Protein AF-A0A9X8VFT1-F1 (afdb_monomer_lite)

Foldseek 3Di:
DDDDDDDDPVLVVCCVVCVPACADPVRHHAAEDEDELDPPCVVVLVVCVVVPHQEYEHDDLAQQDPSNLVSLLVSCVVPVNHAYETDDDADPVSQVSNVVSPHPYYHYDNDD

Sequence (112 aa):
FHLLGMITVKDFQKAERKPNACKDEHGRLRVGAAVGAGAGNEERVDALVAAGVDVLLIDSSHGHSEGVLQRIRETRAKYPDLQIVGGNVATAAGAKALAEAGVSAVKVGIGP

Organism: Serratia marcescens (NCBI:txid615)

Radius of gyration: 17.43 Å; chains: 1; bounding box: 35×35×48 Å

Secondary structure (DSSP, 8-state):
--------HHHHHHHHH-TT--B-TTSPBP-EEEEESSTT-HHHHHHHHHTT-SEEEEE-S-SSSHHHHHHHHHHHHH-TTSEEEEEEE-SHHHHHHHHHHT-SEEEE----

InterPro domains:
  IPR001093 IMP dehydrogenase/GMP reductase [PF00478] (10-112)
  IPR005990 Inosine-5'-monophosphate dehydrogenase [PTHR11911] (2-111)
  IPR013785 Aldolase-type TIM barrel [G3DSA:3.20.20.70] (1-112)

pLDDT: mean 94.05, std 6.22, range [51.31, 98.5]

Structure (mmCIF, N/CA/C/O backbone):
data_AF-A0A9X8VFT1-F1
#
_entry.id   AF-A0A9X8VFT1-F1
#
loop_
_atom_site.group_PDB
_atom_site.id
_atom_site.type_symbol
_atom_site.label_atom_id
_atom_site.label_alt_id
_atom_site.label_comp_id
_atom_site.label_asym_id
_atom_site.label_entity_id
_atom_site.label_seq_id
_atom_site.pdbx_PDB_ins_code
_atom_site.Cartn_x
_atom_site.Cartn_y
_atom_site.Cartn_z
_atom_site.occupancy
_atom_site.B_iso_or_equiv
_atom_site.auth_seq_id
_atom_site.auth_comp_id
_atom_site.auth_asym_id
_atom_site.auth_atom_id
_atom_site.pdbx_PDB_model_num
ATOM 1 N N . PHE A 1 1 ? -19.588 -19.512 27.571 1.00 79.81 1 PHE A N 1
ATOM 2 C CA . PHE A 1 1 ? -19.392 -18.092 27.216 1.00 79.81 1 PHE A CA 1
ATOM 3 C C . PHE A 1 1 ? -17.903 -17.780 27.263 1.00 79.81 1 PHE A C 1
ATOM 5 O O . PHE A 1 1 ? -17.266 -18.187 28.225 1.00 79.81 1 PHE A O 1
ATOM 12 N N . HIS A 1 2 ? -17.348 -17.137 26.233 1.00 88.38 2 HIS A N 1
ATOM 13 C CA . HIS A 1 2 ? -15.954 -16.672 26.193 1.00 88.38 2 HIS A CA 1
ATOM 14 C C . HIS A 1 2 ? -15.913 -15.189 25.795 1.00 88.38 2 HIS A C 1
ATOM 16 O O . HIS A 1 2 ? -16.856 -14.692 25.179 1.00 88.38 2 HIS A O 1
ATOM 22 N N . LEU A 1 3 ? -14.855 -14.477 26.192 1.00 93.19 3 LEU A N 1
ATOM 23 C CA . LEU A 1 3 ? -14.659 -13.061 25.872 1.00 93.19 3 LEU A CA 1
ATOM 24 C C . LEU A 1 3 ? -14.435 -12.880 24.363 1.00 93.19 3 LEU A C 1
ATOM 26 O O . LEU A 1 3 ? -13.591 -13.563 23.791 1.00 93.19 3 LEU A O 1
ATOM 30 N N . LEU A 1 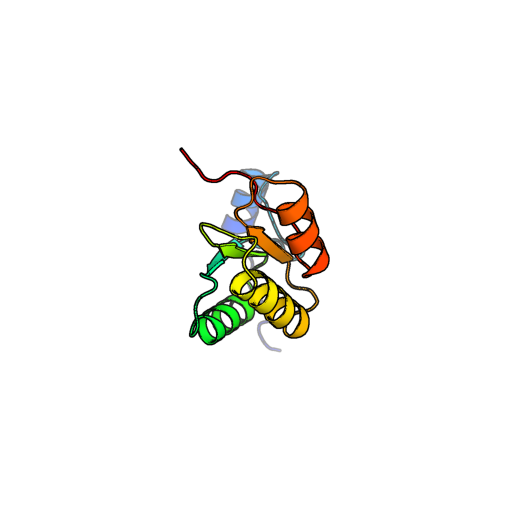4 ? -15.161 -11.944 23.742 1.00 94.75 4 LEU A N 1
ATOM 31 C CA . LEU A 1 4 ? -15.076 -11.664 22.299 1.00 94.75 4 LEU A CA 1
ATOM 32 C C . LEU A 1 4 ? -14.301 -10.380 21.959 1.00 94.75 4 LEU A C 1
ATOM 34 O O . LEU A 1 4 ? -13.851 -10.222 20.829 1.00 94.75 4 LEU A O 1
ATOM 38 N N . GLY A 1 5 ? -14.134 -9.457 22.909 1.00 91.94 5 GLY A N 1
ATOM 39 C CA . GLY A 1 5 ? -13.444 -8.192 22.665 1.00 91.94 5 GLY A CA 1
ATOM 40 C C . GLY A 1 5 ? -13.524 -7.223 23.841 1.00 91.94 5 GLY A C 1
ATOM 41 O O . GLY A 1 5 ? -14.208 -7.480 24.831 1.00 91.94 5 GLY A O 1
ATOM 42 N N . MET A 1 6 ? -12.814 -6.102 23.722 1.00 94.06 6 MET A N 1
ATOM 43 C CA . MET A 1 6 ? -12.771 -5.022 24.709 1.00 94.06 6 MET A CA 1
ATOM 44 C C . MET A 1 6 ? -12.746 -3.675 23.983 1.00 94.06 6 MET A C 1
ATOM 46 O O . MET A 1 6 ? -12.008 -3.511 23.015 1.00 94.06 6 MET A O 1
ATOM 50 N N . ILE A 1 7 ? -13.520 -2.709 24.474 1.00 93.00 7 ILE A N 1
ATOM 51 C CA . ILE A 1 7 ? -13.512 -1.314 24.015 1.00 93.00 7 ILE A CA 1
ATOM 52 C C . ILE A 1 7 ? -13.157 -0.445 25.218 1.00 93.00 7 ILE A C 1
ATOM 54 O O . ILE A 1 7 ? -13.644 -0.692 26.323 1.00 93.00 7 ILE A O 1
ATOM 58 N N . THR A 1 8 ? -12.306 0.563 25.030 1.00 95.31 8 THR A N 1
ATOM 59 C CA . THR A 1 8 ? -11.842 1.424 26.123 1.00 95.31 8 THR A CA 1
ATOM 60 C C . THR A 1 8 ? -12.405 2.841 26.016 1.00 95.31 8 THR A C 1
ATOM 62 O O . THR A 1 8 ? -12.684 3.341 24.929 1.00 95.31 8 THR A O 1
ATOM 65 N N . VAL A 1 9 ? -12.492 3.558 27.144 1.00 96.44 9 VAL A N 1
ATOM 66 C CA . VAL A 1 9 ? -12.866 4.992 27.166 1.00 96.44 9 VAL A CA 1
ATOM 67 C C . VAL A 1 9 ? -11.934 5.836 26.284 1.00 96.44 9 VAL A C 1
ATOM 69 O O . VAL A 1 9 ? -12.358 6.814 25.669 1.00 96.44 9 VAL A O 1
ATOM 72 N N . LYS A 1 10 ? -10.661 5.435 26.167 1.00 94.31 10 LYS A N 1
ATOM 73 C CA . LYS A 1 10 ? -9.681 6.114 25.312 1.00 94.31 10 LYS A CA 1
ATOM 74 C C . LYS A 1 10 ? -10.049 6.029 23.830 1.00 94.31 10 LYS A C 1
ATOM 76 O O . LYS A 1 10 ? -9.710 6.953 23.093 1.00 94.31 10 LYS A O 1
ATOM 81 N N . ASP A 1 11 ? -10.724 4.968 23.391 1.00 92.62 11 ASP A N 1
ATOM 82 C CA . ASP A 1 11 ? -11.132 4.811 21.991 1.00 92.62 11 ASP A CA 1
ATOM 83 C C . ASP A 1 11 ? -12.206 5.842 21.615 1.00 92.62 11 ASP A C 1
ATOM 85 O O . ASP A 1 11 ? -12.072 6.515 20.590 1.00 92.62 11 ASP A O 1
ATOM 89 N N . PHE A 1 12 ? -13.185 6.073 22.499 1.00 91.75 12 PHE A N 1
ATOM 90 C CA . PHE A 1 12 ? -14.197 7.127 22.341 1.00 91.75 12 PHE A CA 1
ATOM 91 C C . PHE A 1 12 ? -13.575 8.526 22.343 1.00 91.75 12 PHE A C 1
ATOM 93 O O . PHE A 1 12 ? -13.780 9.301 21.411 1.00 91.75 12 PHE A O 1
ATOM 100 N N . GLN A 1 13 ? -12.723 8.821 23.330 1.00 95.50 13 GLN A N 1
ATOM 101 C CA . GLN A 1 13 ? -12.041 10.117 23.422 1.00 95.50 13 GLN A CA 1
ATOM 102 C C . GLN A 1 13 ? -11.184 10.412 22.182 1.00 95.50 13 GLN A C 1
ATOM 104 O O . GLN A 1 13 ? -11.107 11.555 21.730 1.00 95.50 13 GLN A O 1
ATOM 109 N N . LYS A 1 14 ? -10.515 9.398 21.616 1.00 93.31 14 LYS A N 1
ATOM 110 C CA . LYS A 1 14 ? -9.752 9.553 20.369 1.00 93.31 14 LYS A CA 1
ATOM 111 C C . LYS A 1 14 ? -10.668 9.799 19.174 1.00 93.31 14 LYS A C 1
ATOM 113 O O . LYS A 1 14 ? -10.310 10.618 18.333 1.00 93.31 14 LYS A O 1
ATOM 118 N N . ALA A 1 15 ? -11.810 9.116 19.090 1.00 91.88 15 ALA A N 1
ATOM 119 C CA . ALA A 1 15 ? -12.770 9.304 18.006 1.00 91.88 15 ALA A CA 1
ATOM 120 C C . ALA A 1 15 ? -13.356 10.727 17.997 1.00 91.88 15 ALA A C 1
ATOM 122 O O . ALA A 1 15 ? -13.325 11.375 16.956 1.00 91.88 15 ALA A O 1
ATOM 123 N N . GLU A 1 16 ? -13.775 11.251 19.154 1.00 94.31 16 GLU A N 1
ATOM 124 C CA . GLU A 1 16 ? -14.284 12.627 19.278 1.00 94.31 16 GLU A CA 1
ATOM 125 C C . GLU A 1 16 ? -13.210 13.677 18.971 1.00 94.31 16 GLU A C 1
ATOM 127 O O . GLU A 1 16 ? -13.456 14.645 18.255 1.00 94.31 16 GLU A O 1
ATOM 132 N N . ARG A 1 17 ? -11.984 13.486 19.480 1.00 96.81 17 ARG A N 1
ATOM 133 C CA . ARG A 1 17 ? -10.882 14.442 19.272 1.00 96.81 17 ARG A CA 1
ATOM 134 C C . ARG A 1 17 ? -10.306 14.416 17.856 1.00 96.81 17 ARG A C 1
ATOM 136 O O . ARG A 1 17 ? -9.618 15.364 17.476 1.00 96.81 17 ARG A O 1
ATOM 143 N N . LYS A 1 18 ? -10.490 13.320 17.112 1.00 96.12 18 LYS A N 1
ATOM 144 C CA . LYS A 1 18 ? -9.940 13.099 15.763 1.00 96.12 18 LYS A CA 1
ATOM 145 C C . LYS A 1 18 ? -11.033 12.569 14.819 1.00 96.12 18 LYS A C 1
ATOM 147 O O . LYS A 1 18 ? -10.905 11.446 14.327 1.00 96.12 18 LYS A O 1
ATOM 152 N N . PRO A 1 19 ? -12.072 13.375 14.523 1.00 94.44 19 PRO A N 1
ATOM 153 C CA . PRO A 1 19 ? -13.217 12.929 13.724 1.00 94.44 19 PRO A CA 1
ATOM 154 C C . PRO A 1 19 ? -12.828 12.546 12.289 1.00 94.44 19 PRO A C 1
ATOM 156 O O . PRO A 1 19 ? -13.425 11.652 11.708 1.00 94.44 19 PRO A O 1
ATOM 159 N N . ASN A 1 20 ? -11.766 13.158 11.754 1.00 96.00 20 ASN A N 1
ATOM 160 C CA . ASN A 1 20 ? -11.255 12.902 10.404 1.00 96.00 20 ASN A CA 1
ATOM 161 C C . ASN A 1 20 ? -10.051 11.940 10.393 1.00 96.00 20 ASN A C 1
ATOM 163 O O . ASN A 1 20 ? -9.216 12.004 9.492 1.00 96.00 20 ASN A O 1
ATOM 167 N N . ALA A 1 21 ? -9.878 11.108 11.426 1.00 97.19 21 ALA A N 1
ATOM 168 C CA . ALA A 1 21 ? -8.805 10.117 11.440 1.00 97.19 21 ALA A CA 1
ATOM 169 C C . ALA A 1 21 ? -8.963 9.129 10.271 1.00 97.19 21 ALA A C 1
ATOM 171 O O . ALA A 1 21 ? -10.048 8.592 10.058 1.00 97.19 21 ALA A O 1
ATOM 172 N N . CYS A 1 22 ? -7.869 8.855 9.555 1.00 97.31 22 CYS A N 1
ATOM 173 C CA . CYS A 1 22 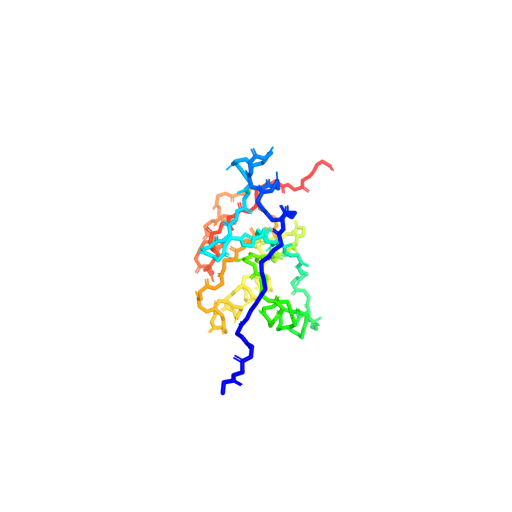? -7.849 7.866 8.480 1.00 97.31 22 CYS A CA 1
ATOM 174 C C . CYS A 1 22 ? -7.978 6.462 9.078 1.00 97.31 22 CYS A C 1
ATOM 176 O O . CYS A 1 22 ? -7.027 5.942 9.671 1.00 97.31 22 CYS A O 1
ATOM 178 N N . LYS A 1 23 ? -9.176 5.887 8.968 1.00 96.00 23 LYS A N 1
ATOM 179 C CA . LYS A 1 23 ? -9.518 4.593 9.548 1.00 96.00 23 LYS A CA 1
ATOM 180 C C . LYS A 1 23 ? -9.992 3.600 8.490 1.00 96.00 23 LYS A C 1
ATOM 182 O O . LYS A 1 23 ? -10.466 3.997 7.422 1.00 96.00 23 LYS A O 1
ATOM 187 N N . ASP A 1 24 ? -9.817 2.318 8.781 1.00 95.25 24 ASP A N 1
ATOM 188 C CA . ASP A 1 24 ? -10.428 1.223 8.033 1.00 95.25 24 ASP A CA 1
ATOM 189 C C . ASP A 1 24 ? -11.902 1.025 8.439 1.00 95.25 24 ASP A C 1
ATOM 191 O O . ASP A 1 24 ? -12.445 1.733 9.294 1.00 95.25 24 ASP A O 1
ATOM 195 N N . GLU A 1 25 ? -12.561 0.050 7.818 1.00 93.81 25 GLU A N 1
ATOM 196 C CA . GLU A 1 25 ? -13.955 -0.316 8.099 1.00 93.81 25 GLU A CA 1
ATOM 197 C C . GLU A 1 25 ? -14.181 -0.900 9.506 1.00 93.81 25 GLU A C 1
ATOM 199 O O . GLU A 1 25 ? -15.312 -0.947 9.987 1.00 93.81 25 GLU A O 1
ATOM 204 N N . HIS A 1 26 ? -13.110 -1.285 10.204 1.00 91.75 26 HIS A N 1
ATOM 205 C CA . HIS A 1 26 ? -13.134 -1.768 11.584 1.00 91.75 26 HIS A CA 1
ATOM 206 C C . HIS A 1 26 ? -12.798 -0.671 12.608 1.00 91.75 26 HIS A C 1
ATOM 208 O O . HIS A 1 26 ? -12.743 -0.937 13.811 1.00 91.75 26 HIS A O 1
ATOM 214 N N . GLY A 1 27 ? -12.567 0.566 12.158 1.00 91.88 27 GLY A N 1
ATOM 215 C CA . GLY A 1 27 ? -12.228 1.703 13.009 1.00 91.88 27 GLY A CA 1
ATOM 216 C C . GLY A 1 27 ? -10.763 1.758 13.461 1.00 91.88 27 GLY A C 1
ATOM 217 O O . GLY A 1 27 ? -10.429 2.597 14.308 1.00 91.88 27 GLY A O 1
ATOM 218 N N . ARG A 1 28 ? -9.886 0.910 12.908 1.00 94.62 28 ARG A N 1
ATOM 219 C CA . ARG A 1 28 ? -8.433 0.921 13.147 1.00 94.62 28 ARG A CA 1
ATOM 220 C C . ARG A 1 28 ? -7.788 2.005 12.294 1.00 94.62 28 ARG A C 1
ATOM 222 O O . ARG A 1 28 ? -8.316 2.361 11.249 1.00 94.62 28 ARG A O 1
ATOM 229 N N . LEU A 1 29 ? -6.659 2.558 12.734 1.00 96.94 29 LEU A N 1
ATOM 230 C CA . LEU A 1 29 ? -5.909 3.509 11.907 1.00 96.94 29 LEU A CA 1
ATOM 231 C C . LEU A 1 29 ? -5.311 2.782 10.705 1.00 96.94 29 LEU A C 1
ATOM 233 O O . LEU A 1 29 ? -4.711 1.725 10.892 1.00 96.94 29 LEU A O 1
ATOM 237 N N . ARG A 1 30 ? -5.424 3.378 9.515 1.00 98.19 30 ARG A N 1
ATOM 238 C CA . ARG A 1 30 ? -4.795 2.812 8.321 1.00 98.19 30 ARG A CA 1
ATOM 239 C C . ARG A 1 30 ? -3.279 2.944 8.376 1.00 98.19 30 ARG A C 1
ATOM 241 O O . ARG A 1 30 ? -2.760 3.980 8.802 1.00 98.19 30 ARG A O 1
ATOM 248 N N . VAL A 1 31 ? -2.576 1.924 7.901 1.00 98.25 31 VAL A N 1
ATOM 249 C CA . VAL A 1 31 ? -1.113 1.857 7.873 1.00 98.25 31 VAL A CA 1
ATOM 250 C C . VAL A 1 31 ? -0.625 1.471 6.483 1.00 98.25 31 VAL A C 1
ATOM 252 O O . VAL A 1 31 ? -1.122 0.537 5.861 1.00 98.25 31 VAL A O 1
ATOM 255 N N . GLY A 1 32 ? 0.395 2.189 6.014 1.00 98.00 32 GLY A N 1
ATOM 256 C CA . GLY A 1 32 ? 1.151 1.838 4.819 1.00 98.00 32 GLY A CA 1
ATOM 257 C C . GLY A 1 32 ? 2.586 1.448 5.150 1.00 98.00 32 GLY A C 1
ATOM 258 O O . GLY A 1 32 ? 3.150 1.933 6.132 1.00 98.00 32 GLY A O 1
ATOM 259 N N . ALA A 1 33 ? 3.187 0.605 4.315 1.00 98.00 33 ALA A N 1
ATOM 260 C CA . ALA A 1 33 ? 4.590 0.215 4.427 1.00 98.00 33 ALA A CA 1
ATOM 261 C C . ALA A 1 33 ? 5.276 0.211 3.058 1.00 98.00 33 ALA A C 1
ATOM 263 O O . ALA A 1 33 ? 4.628 0.007 2.033 1.00 98.00 33 ALA A O 1
ATOM 264 N N . ALA A 1 34 ? 6.592 0.425 3.047 1.00 96.00 34 ALA A N 1
ATOM 265 C CA . ALA A 1 34 ? 7.403 0.416 1.836 1.00 96.00 34 ALA A CA 1
ATOM 266 C C . ALA A 1 34 ? 8.373 -0.769 1.827 1.00 96.00 34 ALA A C 1
ATOM 268 O O . ALA A 1 34 ? 8.975 -1.105 2.850 1.00 96.00 34 ALA A O 1
ATOM 269 N N . VAL A 1 35 ? 8.550 -1.371 0.655 1.00 95.62 35 VAL A N 1
ATOM 270 C CA . VAL A 1 35 ? 9.541 -2.416 0.383 1.00 95.62 35 VAL A CA 1
ATOM 271 C C . VAL A 1 35 ? 10.292 -2.085 -0.901 1.00 95.62 35 VAL A C 1
ATOM 273 O O . VAL A 1 35 ? 9.745 -1.449 -1.798 1.00 95.62 35 VAL A O 1
ATOM 276 N N . GLY A 1 36 ? 11.545 -2.524 -1.001 1.00 92.56 36 GLY A N 1
ATOM 277 C CA . GLY A 1 36 ? 12.291 -2.422 -2.253 1.00 92.56 36 GLY A CA 1
ATOM 278 C C . GLY A 1 36 ? 11.834 -3.465 -3.277 1.00 92.56 36 GLY A C 1
ATOM 279 O O . GLY A 1 36 ? 11.187 -4.452 -2.932 1.00 92.56 36 GLY A O 1
ATOM 280 N N . ALA A 1 37 ? 12.236 -3.282 -4.535 1.00 88.50 37 ALA A N 1
ATOM 281 C CA . ALA A 1 37 ? 11.982 -4.247 -5.612 1.00 88.50 37 ALA A CA 1
ATOM 282 C C . ALA A 1 37 ? 13.066 -5.336 -5.765 1.00 88.50 37 ALA A C 1
ATOM 284 O O . ALA A 1 37 ? 12.969 -6.179 -6.652 1.00 88.50 37 ALA A O 1
ATOM 285 N N . GLY A 1 38 ? 14.117 -5.311 -4.937 1.00 85.38 38 GLY A N 1
ATOM 286 C CA . GLY A 1 38 ? 15.193 -6.306 -4.978 1.00 85.38 38 GLY A CA 1
ATOM 287 C C . GLY A 1 38 ? 14.750 -7.685 -4.479 1.00 85.38 38 GLY A C 1
ATOM 288 O O . GLY A 1 38 ? 13.784 -7.794 -3.720 1.00 85.38 38 GLY A O 1
ATOM 289 N N . ALA A 1 39 ? 15.488 -8.725 -4.871 1.00 83.50 39 ALA A N 1
ATOM 290 C CA . ALA A 1 39 ? 15.271 -10.091 -4.395 1.00 83.50 39 ALA A CA 1
ATOM 291 C C . ALA A 1 39 ? 15.365 -10.185 -2.859 1.00 83.50 39 ALA A C 1
ATOM 293 O O . ALA A 1 39 ? 16.150 -9.464 -2.237 1.00 83.50 39 ALA A O 1
ATOM 294 N N . GLY A 1 40 ? 14.574 -11.073 -2.253 1.00 82.19 40 GLY A N 1
ATOM 295 C CA . GLY A 1 40 ? 14.541 -11.290 -0.803 1.00 82.19 40 GLY A CA 1
ATOM 296 C C . GLY A 1 40 ? 13.561 -10.386 -0.048 1.00 82.19 40 GLY A C 1
ATOM 297 O O . GLY A 1 40 ? 13.502 -10.440 1.178 1.00 82.19 40 GLY A O 1
ATOM 298 N N . ASN A 1 41 ? 12.780 -9.552 -0.745 1.00 88.75 41 ASN A N 1
ATOM 299 C CA . ASN A 1 41 ? 11.712 -8.764 -0.119 1.00 88.75 41 ASN A CA 1
ATOM 300 C C . ASN A 1 41 ? 10.379 -9.528 -0.015 1.00 88.75 41 ASN A C 1
ATOM 302 O O . ASN A 1 41 ? 9.463 -9.032 0.633 1.00 88.75 41 ASN A O 1
ATOM 306 N N . GLU A 1 42 ? 10.265 -10.724 -0.598 1.00 90.38 42 GLU A N 1
ATOM 307 C CA . GLU A 1 42 ? 9.068 -11.575 -0.571 1.00 90.38 42 GLU A CA 1
ATOM 308 C C . GLU A 1 42 ? 8.594 -11.838 0.860 1.00 90.38 42 GLU A C 1
ATOM 310 O O . GLU A 1 42 ? 7.457 -11.535 1.205 1.00 90.38 42 GLU A O 1
ATOM 315 N N . GLU A 1 43 ? 9.491 -12.329 1.717 1.00 93.38 43 GLU A N 1
ATOM 316 C CA . GLU A 1 43 ? 9.171 -12.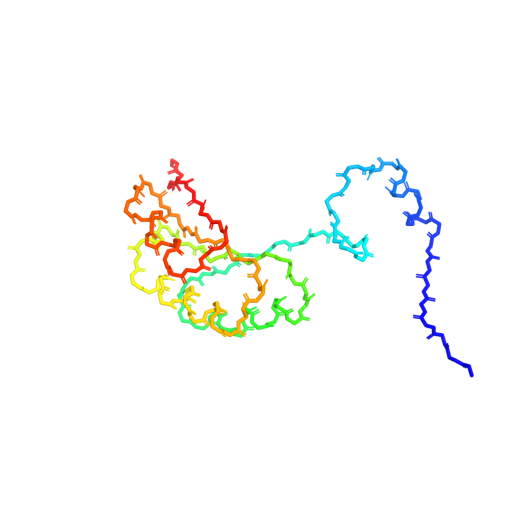651 3.112 1.00 93.38 43 GLU A CA 1
ATOM 317 C C . GLU A 1 43 ? 8.731 -11.408 3.894 1.00 93.38 43 GLU A C 1
ATOM 319 O O . GLU A 1 43 ? 7.867 -11.477 4.769 1.00 93.38 43 GLU A O 1
ATOM 324 N N . ARG A 1 44 ? 9.290 -10.241 3.551 1.00 95.56 44 ARG A N 1
ATOM 325 C CA . ARG A 1 44 ? 8.902 -8.967 4.159 1.00 95.56 44 ARG A CA 1
ATOM 326 C C . ARG A 1 44 ? 7.505 -8.544 3.721 1.00 95.56 44 ARG A C 1
ATOM 328 O O . ARG A 1 44 ? 6.741 -8.073 4.558 1.00 95.56 44 ARG A O 1
ATOM 335 N N . VAL A 1 45 ? 7.169 -8.705 2.441 1.00 96.69 45 VAL A N 1
ATOM 336 C CA . VAL A 1 45 ? 5.813 -8.448 1.939 1.00 96.69 45 VAL A CA 1
ATOM 337 C C . VAL A 1 45 ? 4.819 -9.362 2.643 1.00 96.69 45 VAL A C 1
ATOM 339 O O . VAL A 1 45 ? 3.830 -8.873 3.183 1.00 96.69 45 VAL A O 1
ATOM 342 N N . ASP A 1 46 ? 5.120 -10.656 2.724 1.00 96.94 46 ASP A N 1
ATOM 343 C CA . ASP A 1 46 ? 4.258 -11.642 3.373 1.00 96.94 46 ASP A CA 1
ATOM 344 C C . ASP A 1 46 ? 4.013 -11.297 4.845 1.00 96.94 46 ASP A C 1
ATOM 346 O O . ASP A 1 46 ? 2.870 -11.302 5.305 1.00 96.94 46 ASP A O 1
ATOM 350 N N . ALA A 1 47 ? 5.069 -10.927 5.574 1.00 97.62 47 ALA A N 1
ATOM 351 C CA . ALA A 1 47 ? 4.969 -10.512 6.968 1.00 97.62 47 ALA A CA 1
ATOM 352 C C . ALA A 1 47 ? 4.125 -9.236 7.145 1.00 97.62 47 ALA A C 1
ATOM 354 O O . ALA A 1 47 ? 3.331 -9.151 8.082 1.00 97.62 47 ALA A O 1
ATOM 355 N N . LEU A 1 48 ? 4.261 -8.253 6.248 1.00 97.94 48 LEU A N 1
ATOM 356 C CA . LEU A 1 48 ? 3.478 -7.012 6.288 1.00 97.94 48 LEU A CA 1
ATOM 357 C C . LEU A 1 48 ? 1.996 -7.256 5.982 1.00 97.94 48 LEU A C 1
ATOM 359 O O . LEU A 1 48 ? 1.131 -6.698 6.657 1.00 97.94 48 LEU A O 1
ATOM 363 N N . VAL A 1 49 ? 1.695 -8.108 4.998 1.00 97.75 49 VAL A N 1
ATOM 364 C CA . VAL A 1 49 ? 0.313 -8.487 4.678 1.00 97.75 49 VAL A CA 1
ATOM 365 C C . VAL A 1 49 ? -0.305 -9.277 5.829 1.00 97.75 49 VAL A C 1
ATOM 367 O O . VAL A 1 49 ? -1.419 -8.969 6.242 1.00 97.75 49 VAL A O 1
ATOM 370 N N . ALA A 1 50 ? 0.428 -10.228 6.416 1.00 97.69 50 ALA A N 1
ATOM 371 C CA . ALA A 1 50 ? -0.027 -10.973 7.589 1.00 97.69 50 ALA A CA 1
ATOM 372 C C . ALA A 1 50 ? -0.277 -10.065 8.809 1.00 97.69 50 ALA A C 1
ATOM 374 O O . ALA A 1 50 ? -1.186 -10.326 9.596 1.00 97.69 50 ALA A O 1
ATOM 375 N N . ALA A 1 51 ? 0.493 -8.981 8.951 1.00 97.38 51 ALA A N 1
ATOM 376 C CA . ALA A 1 51 ? 0.282 -7.962 9.978 1.00 97.38 51 ALA A CA 1
ATOM 377 C C . ALA A 1 51 ? -0.910 -7.024 9.691 1.00 97.38 51 ALA A C 1
ATOM 379 O O . ALA A 1 51 ? -1.302 -6.262 10.575 1.00 97.38 51 ALA A O 1
ATOM 380 N N . GLY A 1 52 ? -1.498 -7.085 8.491 1.00 96.62 52 GLY A N 1
ATOM 381 C CA . GLY A 1 52 ? -2.674 -6.306 8.106 1.00 96.62 52 GLY A CA 1
ATOM 382 C C . GLY A 1 52 ? -2.360 -4.907 7.579 1.00 96.62 52 GLY A C 1
ATOM 383 O O . GLY A 1 52 ? -3.092 -3.972 7.890 1.00 96.62 52 GLY A O 1
ATOM 384 N N . VAL A 1 53 ? -1.275 -4.736 6.814 1.00 98.12 53 VAL A N 1
ATOM 385 C CA . VAL A 1 53 ? -1.007 -3.465 6.118 1.00 98.12 53 VAL A CA 1
ATOM 386 C C . VAL A 1 53 ? -2.132 -3.135 5.124 1.00 98.12 53 VAL A C 1
ATOM 388 O O . VAL A 1 53 ? -2.549 -3.991 4.346 1.00 98.12 53 VAL A O 1
ATOM 391 N N . ASP A 1 54 ? -2.608 -1.888 5.114 1.00 98.31 54 ASP A N 1
ATOM 392 C CA . ASP A 1 54 ? -3.658 -1.446 4.187 1.00 98.31 54 ASP A CA 1
ATOM 393 C C . ASP A 1 54 ? -3.120 -1.191 2.777 1.00 98.31 54 ASP A C 1
ATOM 395 O O . ASP A 1 54 ? -3.811 -1.410 1.782 1.00 98.31 54 ASP A O 1
ATOM 399 N N . VAL A 1 55 ? -1.896 -0.660 2.696 1.00 98.31 55 VAL A N 1
ATOM 400 C CA . VAL A 1 55 ? -1.266 -0.244 1.444 1.00 98.31 55 VAL A CA 1
ATOM 401 C C . VAL A 1 55 ? 0.226 -0.566 1.435 1.00 98.31 55 VAL A C 1
ATOM 403 O O . VAL A 1 55 ? 0.964 -0.232 2.363 1.00 98.31 55 VAL A O 1
ATOM 406 N N . LEU A 1 56 ? 0.688 -1.190 0.358 1.00 98.25 56 LEU A N 1
ATOM 407 C CA . LEU A 1 56 ? 2.088 -1.539 0.154 1.00 98.25 56 LEU A CA 1
ATOM 408 C C . LEU A 1 56 ? 2.688 -0.686 -0.963 1.00 98.25 56 LEU A C 1
ATOM 410 O O . LEU A 1 56 ? 2.203 -0.690 -2.092 1.00 98.25 56 LEU A O 1
ATOM 414 N N . LEU A 1 57 ? 3.769 0.023 -0.661 1.00 97.19 57 LEU A N 1
ATOM 415 C CA . LEU A 1 57 ? 4.562 0.754 -1.640 1.00 97.19 57 LEU A CA 1
ATOM 416 C C . LEU A 1 57 ? 5.749 -0.107 -2.086 1.00 97.19 57 LEU A C 1
ATOM 418 O O . LEU A 1 57 ? 6.619 -0.428 -1.279 1.00 97.19 57 LEU A O 1
ATOM 422 N N . ILE A 1 58 ? 5.810 -0.430 -3.376 1.00 95.62 58 ILE A N 1
ATOM 423 C CA . ILE A 1 58 ? 7.009 -1.000 -3.999 1.00 95.62 58 ILE A CA 1
ATOM 424 C C . ILE A 1 58 ? 7.864 0.175 -4.464 1.00 95.62 58 ILE A C 1
ATOM 426 O O . ILE A 1 58 ? 7.565 0.818 -5.473 1.00 95.62 58 ILE A O 1
ATOM 430 N N . ASP A 1 59 ? 8.875 0.494 -3.658 1.00 89.31 59 ASP A N 1
ATOM 431 C CA . ASP A 1 59 ? 9.682 1.699 -3.781 1.00 89.31 59 ASP A CA 1
ATOM 432 C C . ASP A 1 59 ? 10.987 1.430 -4.536 1.00 89.31 59 ASP A C 1
ATOM 434 O O . ASP A 1 59 ? 11.759 0.524 -4.207 1.00 89.31 59 ASP A O 1
ATOM 438 N N . SER A 1 60 ? 11.236 2.236 -5.562 1.00 89.19 60 SER A N 1
ATOM 439 C CA . SER A 1 60 ? 12.446 2.199 -6.376 1.00 89.19 60 SER A CA 1
ATOM 440 C C . SER A 1 60 ? 12.791 3.602 -6.869 1.00 89.19 60 SER A C 1
ATOM 442 O O . SER A 1 60 ? 11.907 4.408 -7.162 1.00 89.19 60 SER A O 1
ATOM 444 N N . SER A 1 61 ? 14.083 3.891 -7.038 1.00 86.50 61 SER A N 1
ATOM 445 C CA . SER A 1 61 ? 14.534 5.123 -7.699 1.00 86.50 61 SER A CA 1
ATOM 446 C C . SER A 1 61 ? 14.133 5.171 -9.180 1.00 86.50 61 SER A C 1
ATOM 448 O O . SER A 1 61 ? 13.947 6.254 -9.732 1.00 86.50 61 SER A O 1
ATOM 450 N N . HIS A 1 62 ? 13.954 4.006 -9.816 1.00 88.56 62 HIS A N 1
ATOM 451 C CA . HIS A 1 62 ? 13.489 3.876 -11.194 1.00 88.56 62 HIS A CA 1
ATOM 452 C C . HIS A 1 62 ? 12.392 2.807 -11.305 1.00 88.56 62 HIS A C 1
ATOM 454 O O . HIS A 1 62 ? 12.650 1.625 -11.559 1.00 88.56 62 HIS A O 1
ATOM 460 N N . GLY A 1 63 ? 11.144 3.235 -11.110 1.00 88.50 63 GLY A N 1
ATOM 461 C CA . GLY A 1 63 ? 9.966 2.366 -11.105 1.00 88.50 63 GLY A CA 1
ATOM 462 C C . GLY A 1 63 ? 9.610 1.777 -12.473 1.00 88.50 63 GLY A C 1
ATOM 463 O O . GLY A 1 63 ? 8.955 0.744 -12.540 1.00 88.50 63 GLY A O 1
ATOM 464 N N . HIS A 1 64 ? 10.081 2.381 -13.569 1.00 93.62 64 HIS A N 1
ATOM 465 C CA . HIS A 1 64 ? 9.876 1.878 -14.934 1.00 93.62 64 HIS A CA 1
ATOM 466 C C . HIS A 1 64 ? 10.976 0.887 -15.366 1.00 93.62 64 HIS A C 1
ATOM 468 O O . HIS A 1 64 ? 11.486 0.952 -16.480 1.00 93.62 64 HIS A O 1
ATOM 474 N N . SER A 1 65 ? 11.375 -0.014 -14.466 1.00 94.06 65 SER A N 1
ATOM 475 C CA . SER A 1 65 ? 12.305 -1.110 -14.764 1.00 94.06 65 SER A CA 1
ATOM 476 C C . SER A 1 65 ? 11.578 -2.449 -14.741 1.00 94.06 65 SER A C 1
ATOM 478 O O . SER A 1 65 ? 10.655 -2.642 -13.949 1.00 94.06 65 SER A O 1
ATOM 480 N N . GLU A 1 66 ? 12.013 -3.399 -15.572 1.00 94.12 66 GLU A N 1
ATOM 481 C CA . GLU A 1 66 ? 11.331 -4.695 -15.682 1.00 94.12 66 GLU A CA 1
ATOM 482 C C . GLU A 1 66 ? 11.292 -5.449 -14.347 1.00 94.12 66 GLU A C 1
ATOM 484 O O . GLU A 1 66 ? 10.270 -6.029 -14.006 1.00 94.12 66 GLU A O 1
ATOM 489 N N . GLY A 1 67 ? 12.352 -5.366 -13.535 1.00 92.88 67 GLY A N 1
ATOM 490 C CA . GLY A 1 67 ? 12.366 -5.978 -12.202 1.00 92.88 67 GLY A CA 1
ATOM 491 C C . GLY A 1 67 ? 11.287 -5.416 -11.269 1.00 92.88 67 GLY A C 1
ATOM 492 O O . GLY A 1 67 ? 10.627 -6.174 -10.562 1.00 92.88 67 GLY A O 1
ATOM 493 N N . VAL A 1 68 ? 11.047 -4.099 -11.305 1.00 94.75 68 VAL A N 1
ATOM 494 C CA . VAL A 1 68 ? 9.976 -3.465 -10.518 1.00 94.75 68 VAL A CA 1
ATOM 495 C C . VAL A 1 68 ? 8.603 -3.876 -11.047 1.00 94.75 68 VAL A C 1
ATOM 497 O O . VAL A 1 68 ? 7.742 -4.265 -10.260 1.00 94.75 68 VAL A O 1
ATOM 500 N N . LEU A 1 69 ? 8.396 -3.826 -12.367 1.00 96.69 69 LEU A N 1
ATOM 501 C CA . LEU A 1 69 ? 7.125 -4.212 -12.986 1.00 96.69 69 LEU A CA 1
ATOM 502 C C . LEU A 1 69 ? 6.786 -5.673 -12.690 1.00 96.69 69 LEU A C 1
ATOM 504 O O . LEU A 1 69 ? 5.669 -5.976 -12.277 1.00 96.69 69 LEU A O 1
ATOM 508 N N . GLN A 1 70 ? 7.762 -6.566 -12.833 1.00 95.25 70 GLN A N 1
ATOM 509 C CA . GLN A 1 70 ? 7.592 -7.978 -12.534 1.00 95.25 70 GLN A CA 1
ATOM 510 C C . GLN A 1 70 ? 7.266 -8.199 -11.058 1.00 95.25 70 GLN A C 1
ATOM 512 O O . GLN A 1 70 ? 6.328 -8.931 -10.738 1.00 95.25 70 GLN A O 1
ATOM 517 N N . ARG A 1 71 ? 7.946 -7.481 -10.157 1.00 94.56 71 ARG A N 1
ATOM 518 C CA . ARG A 1 71 ? 7.653 -7.567 -8.729 1.00 94.56 71 ARG A CA 1
ATOM 519 C C . ARG A 1 71 ? 6.223 -7.135 -8.403 1.00 94.56 71 ARG A C 1
ATOM 521 O O . ARG A 1 71 ? 5.568 -7.793 -7.592 1.00 94.56 71 ARG A O 1
ATOM 528 N N . ILE A 1 72 ? 5.744 -6.053 -9.019 1.00 96.88 72 ILE A N 1
ATOM 529 C CA . ILE A 1 72 ? 4.361 -5.574 -8.885 1.00 96.88 72 ILE A CA 1
ATOM 530 C C . ILE A 1 72 ? 3.381 -6.645 -9.364 1.00 96.88 72 ILE A C 1
ATOM 532 O O . ILE A 1 72 ? 2.463 -6.980 -8.617 1.00 96.88 72 ILE A O 1
ATOM 536 N N . ARG A 1 73 ? 3.593 -7.218 -10.558 1.00 97.50 73 ARG A N 1
ATOM 537 C CA . ARG A 1 73 ? 2.725 -8.271 -11.114 1.00 97.50 73 ARG A CA 1
ATOM 538 C C . ARG A 1 73 ? 2.643 -9.477 -10.183 1.00 97.50 73 ARG A C 1
ATOM 540 O O . ARG A 1 73 ? 1.553 -9.955 -9.892 1.00 97.50 73 ARG A O 1
ATOM 547 N N . GLU A 1 74 ? 3.780 -9.939 -9.674 1.00 96.00 74 GLU A N 1
ATOM 548 C CA . GLU A 1 74 ? 3.847 -11.077 -8.751 1.00 96.00 74 GLU A CA 1
ATOM 549 C C . GLU A 1 74 ? 3.163 -10.773 -7.412 1.00 96.00 74 GLU A C 1
ATOM 551 O O . GLU A 1 74 ? 2.432 -11.610 -6.884 1.00 96.00 74 GLU A O 1
ATOM 556 N N . THR A 1 75 ? 3.335 -9.554 -6.890 1.00 96.50 75 THR A N 1
ATOM 557 C CA . THR A 1 75 ? 2.684 -9.116 -5.644 1.00 96.50 75 THR A CA 1
ATOM 558 C C . THR A 1 75 ? 1.172 -9.021 -5.828 1.00 96.50 75 THR A C 1
ATOM 560 O O . THR A 1 75 ? 0.427 -9.526 -4.995 1.00 96.50 75 THR A O 1
ATOM 563 N N . ARG A 1 76 ? 0.707 -8.439 -6.941 1.00 97.50 76 ARG A N 1
ATOM 564 C CA . ARG A 1 76 ? -0.715 -8.369 -7.301 1.00 97.50 76 ARG A CA 1
ATOM 565 C C . ARG A 1 76 ? -1.319 -9.758 -7.501 1.00 97.50 76 ARG A C 1
ATOM 567 O O . ARG A 1 76 ? -2.433 -9.991 -7.051 1.00 97.50 76 ARG A O 1
ATOM 574 N N . ALA A 1 77 ? -0.602 -10.676 -8.149 1.00 97.75 77 ALA A N 1
ATOM 575 C CA . ALA A 1 77 ? -1.070 -12.044 -8.357 1.00 97.75 77 ALA A CA 1
ATOM 576 C C . ALA A 1 77 ? -1.231 -12.802 -7.031 1.00 97.75 77 ALA A C 1
ATOM 578 O O . ALA A 1 77 ? -2.200 -13.537 -6.855 1.00 97.75 77 ALA A O 1
ATOM 579 N N . LYS A 1 78 ? -0.301 -12.605 -6.089 1.00 97.56 78 LYS A N 1
ATOM 580 C CA . LYS A 1 78 ? -0.350 -13.233 -4.763 1.00 97.56 78 LYS A CA 1
ATOM 581 C C . LYS A 1 78 ? -1.374 -12.580 -3.830 1.00 97.56 78 LYS A C 1
ATOM 583 O O . LYS A 1 78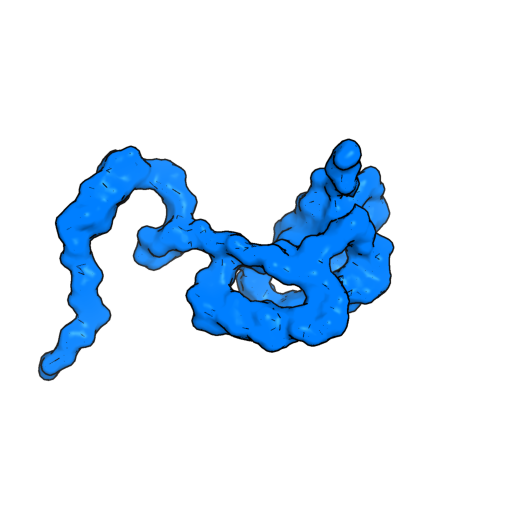 ? -2.001 -13.278 -3.039 1.00 97.56 78 LYS A O 1
ATOM 588 N N . TYR A 1 79 ? -1.558 -11.264 -3.940 1.00 97.94 79 TYR A N 1
ATOM 589 C CA . TYR A 1 79 ? -2.453 -10.465 -3.102 1.00 97.94 79 TYR A CA 1
ATOM 590 C C . TYR A 1 79 ? -3.394 -9.598 -3.958 1.00 97.94 79 TYR A C 1
ATOM 592 O O . TYR A 1 79 ? -3.174 -8.388 -4.088 1.00 97.94 79 TYR A O 1
ATOM 600 N N . PRO A 1 80 ? -4.457 -10.191 -4.539 1.00 97.75 80 PRO A N 1
ATOM 601 C CA . PRO A 1 80 ? -5.340 -9.508 -5.487 1.00 97.75 80 PRO A CA 1
ATOM 602 C C . PRO A 1 80 ? -6.021 -8.256 -4.933 1.00 97.75 80 PRO A C 1
ATOM 604 O O . PRO A 1 80 ? -6.187 -7.294 -5.680 1.00 97.75 80 PRO A O 1
ATOM 607 N N . ASP A 1 81 ? -6.339 -8.231 -3.637 1.00 96.56 81 ASP A N 1
ATOM 608 C CA . ASP A 1 81 ? -7.0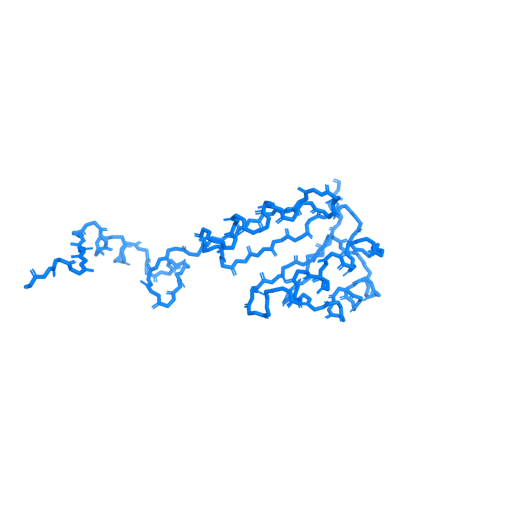98 -7.143 -3.001 1.00 96.56 81 ASP A CA 1
ATOM 609 C C . ASP A 1 81 ? -6.214 -6.078 -2.327 1.00 96.56 81 ASP A C 1
ATOM 611 O O . ASP A 1 81 ? -6.692 -5.001 -1.952 1.00 96.56 81 ASP A O 1
ATOM 615 N N . LEU A 1 82 ? -4.909 -6.343 -2.187 1.00 97.88 82 LEU A N 1
ATOM 616 C CA . LEU A 1 82 ? -3.979 -5.429 -1.526 1.00 97.88 82 LEU A CA 1
ATOM 617 C C . LEU A 1 82 ? -3.854 -4.125 -2.320 1.00 97.88 82 LEU A C 1
ATOM 619 O O . LEU A 1 82 ? -3.686 -4.138 -3.542 1.00 97.88 82 LEU A O 1
ATOM 623 N N . GLN A 1 83 ? -3.888 -2.978 -1.645 1.00 98.31 83 GLN A N 1
ATOM 624 C CA . GLN A 1 83 ? -3.615 -1.713 -2.320 1.00 98.31 83 GLN A CA 1
ATOM 625 C C . GLN A 1 83 ? -2.114 -1.577 -2.552 1.00 98.31 83 GLN A C 1
ATOM 627 O O . GLN A 1 83 ? -1.329 -1.591 -1.607 1.00 98.31 83 GLN A O 1
ATOM 632 N N . ILE A 1 84 ? -1.710 -1.454 -3.815 1.00 98.44 84 ILE A N 1
ATOM 633 C CA . ILE A 1 84 ? -0.297 -1.388 -4.199 1.00 98.44 84 ILE A CA 1
ATOM 634 C C . ILE A 1 84 ? -0.014 -0.007 -4.776 1.00 98.44 84 ILE A C 1
ATOM 636 O O . ILE A 1 84 ? -0.675 0.424 -5.719 1.00 98.44 84 ILE A O 1
ATOM 640 N N . VAL A 1 85 ? 0.988 0.678 -4.242 1.00 98.25 85 VAL A N 1
ATOM 641 C CA . VAL A 1 85 ? 1.552 1.886 -4.846 1.00 98.25 85 VAL A CA 1
ATOM 642 C C . VAL A 1 85 ? 2.860 1.495 -5.522 1.00 98.25 85 VAL A C 1
ATOM 644 O O . VAL A 1 85 ? 3.690 0.824 -4.913 1.00 98.25 85 VAL A O 1
ATOM 647 N N . GLY A 1 86 ? 3.057 1.903 -6.773 1.00 96.44 86 GLY A N 1
ATOM 648 C CA . GLY A 1 86 ? 4.327 1.704 -7.475 1.00 96.44 86 GLY A CA 1
ATOM 649 C C . GLY A 1 86 ? 4.981 3.025 -7.840 1.00 96.44 86 GLY A C 1
ATOM 650 O O . GLY A 1 86 ? 4.305 3.996 -8.178 1.00 96.44 86 GLY A O 1
ATOM 651 N N . GLY A 1 87 ? 6.304 3.065 -7.790 1.00 91.69 87 GLY A N 1
ATOM 652 C CA . GLY A 1 87 ? 7.078 4.228 -8.198 1.00 91.69 87 GLY A CA 1
ATOM 653 C C . GLY A 1 87 ? 8.576 4.026 -7.997 1.00 91.69 87 GLY A C 1
ATOM 654 O O . GLY A 1 87 ? 9.016 2.953 -7.600 1.00 91.69 87 GLY A O 1
ATOM 655 N N . ASN A 1 88 ? 9.397 5.030 -8.290 1.00 93.25 88 ASN A N 1
ATOM 656 C CA . ASN A 1 88 ? 9.037 6.350 -8.819 1.00 93.25 88 ASN A CA 1
ATOM 657 C C . ASN A 1 88 ? 9.103 6.420 -10.340 1.00 93.25 88 ASN A C 1
ATOM 659 O O . ASN A 1 88 ? 9.947 5.784 -10.969 1.00 93.25 88 ASN A O 1
ATOM 663 N N . VAL A 1 89 ? 8.243 7.248 -10.935 1.00 94.31 89 VAL A N 1
ATOM 664 C CA . VAL A 1 89 ? 8.283 7.565 -12.371 1.00 94.31 89 VAL A CA 1
ATOM 665 C C . VAL A 1 89 ? 8.177 9.067 -12.615 1.00 94.31 89 VAL A C 1
ATOM 667 O O . VAL A 1 89 ? 7.608 9.803 -11.813 1.00 94.31 89 VAL A O 1
ATOM 670 N N . ALA A 1 90 ? 8.719 9.526 -13.743 1.00 94.25 90 ALA A N 1
ATOM 671 C CA . ALA A 1 90 ? 8.618 10.917 -14.203 1.00 94.25 90 ALA A CA 1
ATOM 672 C C . ALA A 1 90 ? 8.098 11.036 -15.644 1.00 94.25 90 ALA A C 1
ATOM 674 O O . ALA A 1 90 ? 8.102 12.118 -16.223 1.00 94.25 90 ALA A O 1
ATOM 675 N N . THR A 1 91 ? 7.667 9.925 -16.244 1.00 95.06 91 THR A N 1
ATOM 676 C CA . THR A 1 91 ? 7.193 9.882 -17.628 1.00 95.06 91 THR A CA 1
ATOM 677 C C . THR A 1 91 ? 5.812 9.249 -17.697 1.00 95.06 91 THR A C 1
ATOM 679 O O . THR A 1 91 ? 5.479 8.361 -16.909 1.00 95.06 91 THR A O 1
ATOM 682 N N . ALA A 1 92 ? 5.017 9.673 -18.681 1.00 96.69 92 ALA A N 1
ATOM 683 C CA . ALA A 1 92 ? 3.710 9.079 -18.950 1.00 96.69 92 ALA A CA 1
ATOM 684 C C . ALA A 1 92 ? 3.820 7.576 -19.265 1.00 96.69 92 ALA A C 1
ATOM 686 O O . ALA A 1 92 ? 3.000 6.790 -18.799 1.00 96.69 92 ALA A O 1
ATOM 687 N N . ALA A 1 93 ? 4.866 7.171 -19.997 1.00 97.19 93 ALA A N 1
ATOM 688 C CA . ALA A 1 93 ? 5.136 5.767 -20.298 1.00 97.19 93 ALA A CA 1
ATOM 689 C C . ALA A 1 93 ? 5.371 4.943 -19.022 1.00 97.19 93 ALA A C 1
ATOM 691 O O . ALA A 1 93 ? 4.756 3.895 -18.861 1.00 97.19 93 ALA A O 1
ATOM 692 N N . GLY A 1 94 ? 6.180 5.449 -18.083 1.00 96.31 94 GLY A N 1
ATOM 693 C CA . GLY A 1 94 ? 6.412 4.764 -16.812 1.00 96.31 94 GLY A CA 1
ATOM 694 C C . GLY A 1 94 ? 5.154 4.665 -15.951 1.00 96.31 94 GLY A C 1
ATOM 695 O O . GLY A 1 94 ? 4.886 3.615 -15.377 1.00 96.31 94 GLY A O 1
ATOM 696 N N . ALA A 1 95 ? 4.347 5.728 -15.898 1.00 97.00 95 ALA A N 1
ATOM 697 C CA . ALA A 1 95 ? 3.071 5.700 -15.184 1.00 97.00 95 ALA A CA 1
ATOM 698 C C . ALA A 1 95 ? 2.102 4.667 -15.782 1.00 97.00 95 ALA A C 1
ATOM 700 O O . ALA A 1 95 ? 1.484 3.904 -15.041 1.00 97.00 95 ALA A O 1
ATOM 701 N N . LYS A 1 96 ? 2.016 4.601 -17.117 1.00 98.12 96 LYS A N 1
ATOM 702 C CA . LYS A 1 96 ? 1.197 3.616 -17.829 1.00 98.12 96 LYS A CA 1
ATOM 703 C C . LYS A 1 96 ? 1.682 2.187 -17.578 1.00 98.12 96 LYS A C 1
ATOM 705 O O . LYS A 1 96 ? 0.866 1.338 -17.246 1.00 98.12 96 LYS A O 1
ATOM 710 N N . ALA A 1 97 ? 2.990 1.944 -17.647 1.00 98.00 97 ALA A N 1
ATOM 711 C CA . ALA A 1 97 ? 3.565 0.626 -17.389 1.00 98.00 97 ALA A CA 1
ATOM 712 C C . ALA A 1 97 ? 3.279 0.130 -15.961 1.00 98.00 97 ALA A C 1
ATOM 714 O O . ALA A 1 97 ? 2.934 -1.033 -15.768 1.00 98.00 97 ALA A O 1
ATOM 715 N N . LEU A 1 98 ? 3.365 1.011 -14.956 1.00 97.38 98 LEU A N 1
ATOM 716 C CA . LEU A 1 98 ? 3.001 0.669 -13.577 1.00 97.38 98 LEU A CA 1
ATOM 717 C C . LEU A 1 98 ? 1.509 0.341 -13.441 1.00 97.38 98 LEU A C 1
ATOM 719 O O . LEU A 1 98 ? 1.158 -0.642 -12.789 1.00 97.38 98 LEU A O 1
ATOM 723 N N . ALA A 1 99 ? 0.635 1.134 -14.068 1.00 97.81 99 ALA A N 1
ATOM 724 C CA . ALA A 1 99 ? -0.804 0.877 -14.074 1.00 97.81 99 ALA A CA 1
ATOM 725 C C . ALA A 1 99 ? -1.133 -0.479 -14.722 1.00 97.81 99 ALA A C 1
ATOM 727 O O . ALA A 1 99 ? -1.872 -1.272 -14.144 1.00 97.81 99 ALA A O 1
ATOM 728 N N . GLU A 1 100 ? -0.521 -0.785 -15.869 1.00 98.00 100 GLU A N 1
ATOM 729 C CA . GLU A 1 100 ? -0.668 -2.068 -16.570 1.00 98.00 100 GLU A CA 1
ATOM 730 C C . GLU A 1 100 ? -0.109 -3.251 -15.767 1.00 98.00 100 GLU A C 1
ATOM 732 O O . GLU A 1 100 ? -0.654 -4.350 -15.834 1.00 98.00 100 GLU A O 1
ATOM 737 N N . ALA A 1 101 ? 0.941 -3.041 -14.966 1.00 97.81 101 ALA A N 1
ATOM 738 C CA . ALA A 1 101 ? 1.459 -4.056 -14.050 1.00 97.81 101 ALA A CA 1
ATOM 739 C C . ALA A 1 101 ? 0.511 -4.351 -12.869 1.00 97.81 101 ALA A C 1
ATOM 741 O O . ALA A 1 101 ? 0.651 -5.395 -12.230 1.00 97.81 101 ALA A O 1
ATOM 742 N N . GLY A 1 102 ? -0.456 -3.469 -12.590 1.00 97.12 102 GLY A N 1
ATOM 743 C CA . GLY A 1 102 ? -1.518 -3.699 -11.608 1.00 97.12 102 GLY A CA 1
ATOM 744 C C . GLY A 1 102 ? -1.395 -2.902 -10.309 1.00 97.12 102 GLY A C 1
ATOM 745 O O . GLY A 1 102 ? -1.927 -3.336 -9.282 1.00 97.12 102 GLY A O 1
ATOM 746 N N . VAL A 1 103 ? -0.707 -1.754 -10.305 1.00 98.25 103 VAL A N 1
ATOM 747 C CA . VAL A 1 103 ? -0.732 -0.851 -9.138 1.00 98.25 103 VAL A CA 1
ATOM 748 C C . VAL A 1 103 ? -2.112 -0.207 -8.969 1.00 98.25 103 VAL A C 1
ATOM 750 O O . VAL A 1 103 ? -2.791 0.104 -9.943 1.00 98.25 103 VAL A O 1
ATOM 753 N N . SER A 1 104 ? -2.502 0.046 -7.722 1.00 98.50 104 SER A N 1
ATOM 754 C CA . SER A 1 104 ? -3.673 0.861 -7.376 1.00 98.50 104 SER A CA 1
ATOM 755 C C . SER A 1 104 ? -3.385 2.363 -7.504 1.00 98.50 104 SER A C 1
ATOM 757 O O . SER A 1 104 ? -4.296 3.152 -7.741 1.00 98.50 104 SER A O 1
ATOM 759 N N . ALA A 1 105 ? -2.123 2.772 -7.331 1.00 98.12 105 ALA A N 1
ATOM 760 C CA . ALA A 1 105 ? -1.687 4.158 -7.486 1.00 98.12 105 ALA A CA 1
ATOM 761 C C . ALA A 1 105 ? -0.227 4.260 -7.957 1.00 98.12 105 ALA A C 1
ATOM 763 O O . ALA A 1 105 ? 0.594 3.373 -7.713 1.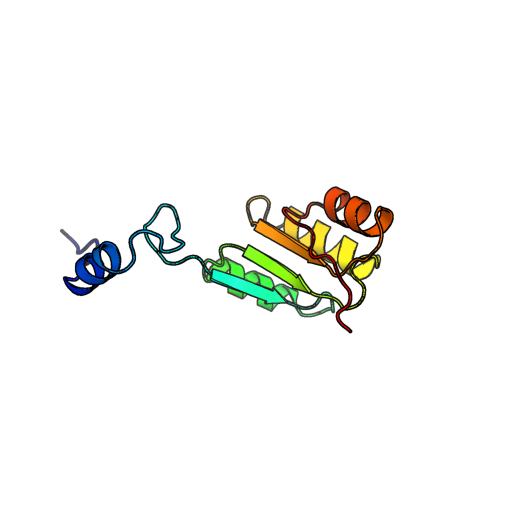00 98.12 105 ALA A O 1
ATOM 764 N N . VAL A 1 106 ? 0.104 5.380 -8.601 1.00 96.81 106 VAL A N 1
ATOM 765 C CA . VAL A 1 106 ? 1.447 5.679 -9.115 1.00 96.81 106 VAL A CA 1
ATOM 766 C C . VAL A 1 106 ? 2.079 6.805 -8.297 1.00 96.81 106 VAL A C 1
ATOM 768 O O . VAL A 1 106 ? 1.493 7.879 -8.163 1.00 96.81 106 VAL A O 1
ATOM 771 N N . LYS A 1 107 ? 3.298 6.589 -7.789 1.00 95.25 107 LYS A N 1
ATOM 772 C CA . LYS A 1 107 ? 4.125 7.626 -7.157 1.00 95.25 107 LYS A CA 1
ATOM 773 C C . LYS A 1 107 ? 4.987 8.325 -8.216 1.00 95.25 107 LYS A C 1
ATOM 775 O O . LYS A 1 107 ? 5.834 7.703 -8.861 1.00 95.25 107 LYS A O 1
ATOM 780 N N . VAL A 1 108 ? 4.753 9.626 -8.391 1.00 93.75 108 VAL A N 1
ATOM 781 C CA . VAL A 1 108 ? 5.401 10.470 -9.409 1.00 93.75 108 VAL A CA 1
ATOM 782 C C . VAL A 1 108 ? 6.462 11.377 -8.780 1.00 93.75 108 VAL A C 1
ATOM 784 O O . VAL A 1 108 ? 6.233 11.960 -7.723 1.00 93.75 108 VAL A O 1
ATOM 787 N N . GLY A 1 109 ? 7.597 11.530 -9.467 1.00 89.69 109 GLY A N 1
ATOM 788 C CA . GLY A 1 109 ? 8.716 12.407 -9.096 1.00 89.69 109 GLY A CA 1
ATOM 789 C C . GLY A 1 109 ? 9.955 11.625 -8.661 1.00 89.69 109 GLY A C 1
ATOM 790 O O . GLY A 1 109 ? 9.827 10.588 -8.034 1.00 89.69 109 GLY A O 1
ATOM 791 N N . ILE A 1 110 ? 11.162 12.087 -8.993 1.00 78.62 110 ILE A N 1
ATOM 792 C CA . ILE A 1 110 ? 12.426 11.370 -8.689 1.00 78.62 110 ILE A CA 1
ATOM 793 C C . ILE A 1 110 ? 13.101 11.923 -7.411 1.00 78.62 110 ILE A C 1
ATOM 795 O O . ILE A 1 110 ? 14.062 11.348 -6.919 1.00 78.62 110 ILE A O 1
ATOM 799 N N . GLY A 1 111 ? 12.526 12.972 -6.804 1.00 67.19 111 GLY A N 1
ATOM 800 C CA . GLY A 1 111 ? 13.198 13.790 -5.785 1.00 67.19 111 GLY A CA 1
ATOM 801 C C . GLY A 1 111 ? 14.292 14.672 -6.420 1.00 67.19 111 GLY A C 1
ATOM 802 O O . GLY A 1 111 ? 14.867 14.258 -7.427 1.00 67.19 111 GLY A O 1
ATOM 803 N N . PRO A 1 112 ? 14.526 15.907 -5.939 1.00 51.31 112 PRO A N 1
ATOM 804 C CA . PRO A 1 112 ? 15.751 16.641 -6.255 1.00 51.31 112 PRO A CA 1
ATOM 805 C C . PRO A 1 112 ? 16.986 15.996 -5.610 1.00 51.31 112 PRO A C 1
ATOM 807 O O . PRO A 1 112 ? 16.822 15.301 -4.579 1.00 51.31 112 PRO A O 1
#